Protein AF-E3ZQI2-F1 (afdb_monomer)

Nearest PDB structures (foldseek):
  5htf-assembly1_A  TM=9.558E-01  e=8.850E-12  Listeria monocytogenes EGD-e
  5htf-assembly1_B  TM=8.295E-01  e=7.818E-10  Listeria monocytogenes EGD-e
  6vj6-assembly1_A  TM=5.794E-01  e=1.849E-04  Bacillus cereus ATCC 14579
  6vj4-assembly1_A-2  TM=6.400E-01  e=1.797E-03  Bacillus anthracis

pLDDT: mean 83.8, std 15.83, range [30.34, 96.25]

Mean predicted aligned error: 9.9 Å

Organism: NCBI:txid702453

Structure (mmCIF, N/CA/C/O backbone):
data_AF-E3ZQI2-F1
#
_entry.id   AF-E3ZQI2-F1
#
loop_
_atom_site.group_PDB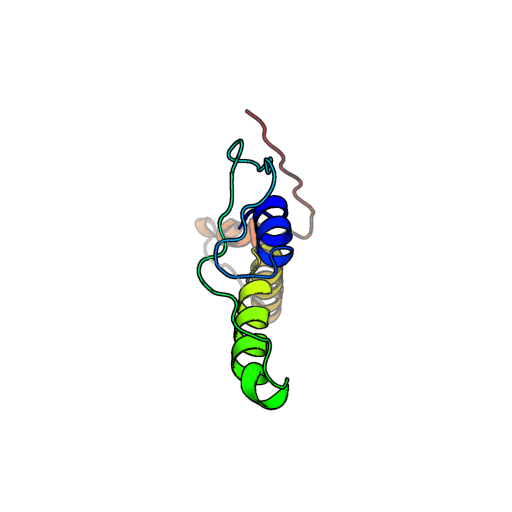
_atom_site.id
_atom_site.type_symbol
_atom_site.label_atom_id
_atom_site.label_alt_id
_atom_site.label_comp_id
_atom_site.label_asym_id
_atom_site.label_entity_id
_atom_site.label_seq_id
_atom_site.pdbx_PDB_ins_code
_atom_site.Cartn_x
_atom_site.Cartn_y
_atom_site.Cartn_z
_atom_site.occupancy
_atom_site.B_iso_or_equiv
_atom_site.auth_seq_id
_atom_site.auth_comp_id
_atom_site.auth_asym_id
_atom_site.auth_atom_id
_atom_site.pdbx_PDB_model_num
ATOM 1 N N . MET A 1 1 ? -5.023 -1.862 0.369 1.00 82.25 1 MET A N 1
ATOM 2 C CA . MET A 1 1 ? -6.336 -1.315 0.767 1.00 82.25 1 MET A CA 1
ATOM 3 C C . MET A 1 1 ? -6.321 0.170 0.477 1.00 82.25 1 MET A C 1
ATOM 5 O O . MET A 1 1 ? -5.239 0.739 0.433 1.00 82.25 1 MET A O 1
ATOM 9 N N . ASP A 1 2 ? -7.476 0.772 0.213 1.00 93.50 2 ASP A N 1
ATOM 10 C CA . ASP A 1 2 ? -7.559 2.227 0.056 1.00 93.50 2 ASP A CA 1
ATOM 11 C C . ASP A 1 2 ? -7.180 2.910 1.385 1.00 93.50 2 ASP A C 1
ATOM 13 O O . ASP A 1 2 ? -7.602 2.454 2.451 1.00 93.50 2 ASP A O 1
ATOM 17 N N . GLU A 1 3 ? -6.367 3.967 1.336 1.00 93.12 3 GLU A N 1
ATOM 18 C CA . GLU A 1 3 ? -5.856 4.645 2.537 1.00 93.12 3 GLU A CA 1
ATOM 19 C C . GLU A 1 3 ? -6.995 5.197 3.408 1.00 93.12 3 GLU A C 1
ATOM 21 O O . GLU A 1 3 ? -6.945 5.105 4.639 1.00 93.12 3 GLU A O 1
ATOM 26 N N . ALA A 1 4 ? -8.065 5.709 2.785 1.00 93.44 4 ALA A N 1
ATOM 27 C CA . ALA A 1 4 ? -9.220 6.227 3.510 1.00 93.44 4 ALA A CA 1
ATOM 28 C C . ALA A 1 4 ? -9.961 5.107 4.250 1.00 93.44 4 ALA A C 1
ATOM 30 O O . ALA A 1 4 ? -10.390 5.295 5.392 1.00 93.44 4 ALA A O 1
ATOM 31 N N . PHE A 1 5 ? -10.065 3.930 3.625 1.00 95.00 5 PHE A N 1
ATOM 32 C CA . PHE A 1 5 ? -10.653 2.747 4.247 1.00 95.00 5 PHE A CA 1
ATOM 33 C C . PHE A 1 5 ? -9.825 2.281 5.446 1.00 95.00 5 PHE A C 1
ATOM 35 O O . PHE A 1 5 ? -10.363 2.082 6.535 1.00 95.00 5 PHE A O 1
ATOM 42 N N . GLU A 1 6 ? -8.511 2.135 5.265 1.00 92.81 6 GLU A N 1
ATOM 43 C CA . GLU A 1 6 ? -7.605 1.658 6.311 1.00 92.81 6 GLU A CA 1
ATOM 44 C C . GLU A 1 6 ? -7.603 2.595 7.525 1.00 92.81 6 GLU A C 1
ATOM 46 O O . GLU A 1 6 ? -7.785 2.150 8.661 1.00 92.81 6 GLU A O 1
ATOM 51 N N . LYS A 1 7 ? -7.490 3.907 7.292 1.00 92.75 7 LYS A N 1
ATOM 52 C CA . LYS A 1 7 ? -7.502 4.916 8.355 1.00 92.75 7 LYS A CA 1
ATOM 53 C C . LYS A 1 7 ? -8.804 4.903 9.154 1.00 92.75 7 LYS A C 1
ATOM 55 O O . LYS A 1 7 ? -8.764 4.973 10.381 1.00 92.75 7 LYS A O 1
ATOM 60 N N . ALA A 1 8 ? -9.946 4.812 8.474 1.00 93.62 8 ALA A N 1
ATOM 61 C CA . ALA A 1 8 ? -11.244 4.757 9.135 1.00 93.62 8 ALA A CA 1
ATOM 62 C C . ALA A 1 8 ? -11.419 3.465 9.946 1.00 93.62 8 ALA A C 1
ATOM 64 O O . ALA A 1 8 ? -11.914 3.522 11.067 1.00 93.62 8 ALA A O 1
ATOM 65 N N . ALA A 1 9 ? -10.957 2.323 9.428 1.00 92.75 9 ALA A N 1
ATOM 66 C CA . ALA A 1 9 ? -11.009 1.050 10.142 1.00 92.75 9 ALA A CA 1
ATOM 67 C C . ALA A 1 9 ? -10.152 1.058 11.423 1.00 92.75 9 ALA A C 1
ATOM 69 O O . ALA A 1 9 ? -10.610 0.601 12.468 1.00 92.75 9 ALA A O 1
ATOM 70 N N . TYR A 1 10 ? -8.932 1.610 11.378 1.00 92.19 10 TYR A N 1
ATOM 71 C CA . TYR A 1 10 ? -8.055 1.690 12.557 1.00 92.19 10 TYR A CA 1
ATOM 72 C C . TYR A 1 10 ? -8.508 2.709 13.610 1.00 92.19 10 TYR A C 1
ATOM 74 O O . TYR A 1 10 ? -8.123 2.580 14.776 1.00 92.19 10 TYR A O 1
ATOM 82 N N . ALA A 1 11 ? -9.317 3.699 13.219 1.00 92.62 11 ALA A N 1
ATOM 83 C CA . ALA A 1 11 ? -9.913 4.665 14.138 1.00 92.62 11 ALA A CA 1
ATOM 84 C C . ALA A 1 11 ? -11.026 4.060 15.014 1.00 92.62 11 ALA A C 1
ATOM 86 O O . ALA A 1 11 ? -11.345 4.633 16.051 1.00 92.62 11 ALA A O 1
ATOM 87 N N . LEU A 1 12 ? -11.596 2.911 14.631 1.00 92.75 12 LEU A N 1
ATOM 88 C CA . LEU A 1 12 ? -12.586 2.197 15.442 1.00 92.75 12 LEU A CA 1
ATOM 89 C C . LEU A 1 12 ? -11.916 1.578 16.675 1.00 92.75 12 LEU A C 1
ATOM 91 O O . LEU A 1 12 ? -10.812 1.020 16.599 1.00 92.75 12 LEU A O 1
ATOM 95 N N . GLU A 1 13 ? -12.564 1.683 17.832 1.00 89.12 13 GLU A N 1
ATOM 96 C CA . GLU A 1 13 ? -11.965 1.296 19.110 1.00 89.12 13 GLU A CA 1
ATOM 97 C C . GLU A 1 13 ? -12.486 -0.043 19.614 1.00 89.12 13 GLU A C 1
ATOM 99 O O . GLU A 1 13 ? -11.683 -0.891 20.014 1.00 89.12 13 GLU A O 1
ATOM 104 N N . LYS A 1 14 ? -13.805 -0.246 19.573 1.00 89.25 14 LYS A N 1
ATOM 105 C CA . LYS A 1 14 ? -14.482 -1.401 20.162 1.00 89.25 14 LYS A CA 1
ATOM 106 C C . LYS A 1 14 ? -15.055 -2.306 19.085 1.00 89.25 14 LYS A C 1
ATOM 108 O O . LYS A 1 14 ? -15.466 -1.861 18.017 1.00 89.25 14 LYS A O 1
ATOM 113 N N . THR A 1 15 ? -15.101 -3.598 19.388 1.00 90.81 15 THR A N 1
ATOM 114 C CA . THR A 1 15 ? -15.858 -4.546 18.571 1.00 90.81 15 THR A CA 1
ATOM 115 C C . THR A 1 15 ? -17.302 -4.062 18.427 1.00 90.81 15 THR A C 1
ATOM 117 O O . THR A 1 15 ? -17.885 -3.576 19.392 1.00 90.81 15 THR A O 1
ATOM 120 N N . ASP A 1 16 ? -17.834 -4.194 17.217 1.00 92.56 16 ASP A N 1
ATOM 121 C CA . ASP A 1 16 ? -19.138 -3.715 16.756 1.00 92.56 16 ASP A CA 1
ATOM 122 C C . ASP A 1 16 ? -19.277 -2.195 16.574 1.00 92.56 16 ASP A C 1
ATOM 124 O O . ASP A 1 16 ? -20.336 -1.739 16.141 1.00 92.56 16 ASP A O 1
ATOM 128 N N . ASP A 1 17 ? -18.212 -1.409 16.783 1.00 92.81 17 ASP A N 1
ATOM 129 C CA . ASP A 1 17 ? -18.207 0.001 16.379 1.00 92.81 17 ASP A CA 1
ATOM 130 C C . ASP A 1 17 ? -18.336 0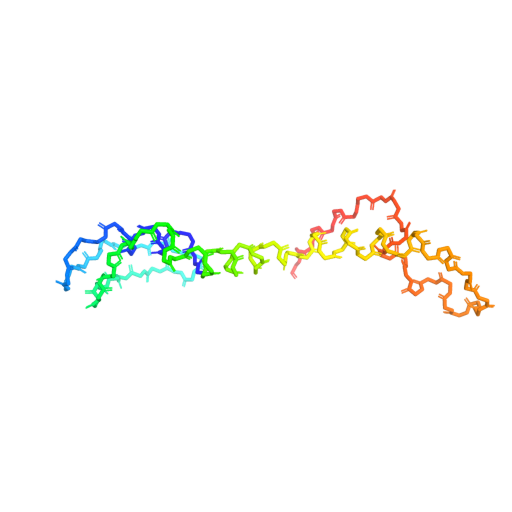.125 14.856 1.00 92.81 17 ASP A C 1
ATOM 132 O O . ASP A 1 17 ? -17.690 -0.604 14.095 1.00 92.81 17 ASP A O 1
ATOM 136 N N . VAL A 1 18 ? -19.142 1.096 14.420 1.00 93.56 18 VAL A N 1
ATOM 137 C CA . VAL A 1 18 ? -19.390 1.400 13.008 1.00 93.56 18 VAL A CA 1
ATOM 138 C C . VAL A 1 18 ? -18.834 2.780 12.668 1.00 93.56 18 VAL A C 1
ATOM 140 O O . VAL A 1 18 ? -19.065 3.754 13.385 1.00 93.56 18 VAL A O 1
ATOM 143 N N . SER A 1 19 ? -18.104 2.881 11.560 1.00 92.25 19 SER A N 1
ATOM 144 C CA . SER A 1 19 ? -17.579 4.149 11.055 1.00 92.25 19 SER A CA 1
ATOM 145 C C . SER A 1 19 ? -18.686 5.049 10.499 1.00 92.25 19 SER A C 1
ATOM 147 O O . SER A 1 19 ? -19.757 4.591 10.103 1.00 92.25 19 SER A O 1
ATOM 149 N N . GLY A 1 20 ? -18.383 6.339 10.342 1.00 93.44 20 GLY A N 1
ATOM 150 C CA . GLY A 1 20 ? -19.142 7.189 9.423 1.00 93.44 20 GLY A CA 1
ATOM 151 C C . GLY A 1 20 ? -19.009 6.728 7.963 1.00 93.44 20 GLY A C 1
ATOM 152 O O . GLY A 1 20 ? -18.337 5.740 7.659 1.00 93.44 20 GLY A O 1
ATOM 153 N N . ILE A 1 21 ? -19.622 7.475 7.045 1.00 94.81 21 ILE A N 1
ATOM 154 C CA . ILE A 1 21 ? -19.508 7.223 5.603 1.00 94.81 21 ILE A CA 1
ATOM 155 C C . ILE A 1 21 ? -18.066 7.501 5.153 1.00 94.81 21 ILE A C 1
ATOM 157 O O . ILE A 1 21 ? -17.598 8.639 5.213 1.00 94.81 21 ILE A O 1
ATOM 161 N N . VAL A 1 22 ? -17.374 6.472 4.666 1.00 95.69 22 VAL A N 1
ATOM 162 C CA . VAL A 1 22 ? -15.999 6.562 4.161 1.00 95.69 22 VAL A CA 1
ATOM 163 C C . VAL A 1 22 ? -16.022 6.581 2.641 1.00 95.69 22 VAL A C 1
ATOM 165 O O . VAL A 1 22 ? -16.507 5.640 2.017 1.00 95.69 22 VAL A O 1
ATOM 168 N N . LYS A 1 23 ? -15.481 7.639 2.035 1.00 94.69 23 LYS A N 1
ATOM 169 C CA . LYS A 1 23 ? -15.294 7.715 0.584 1.00 94.69 23 LYS A CA 1
ATOM 170 C C . LYS A 1 23 ? -13.940 7.113 0.210 1.00 94.69 23 LYS A C 1
ATOM 172 O O . LYS A 1 23 ? -12.921 7.546 0.737 1.00 94.69 23 LYS A O 1
ATOM 177 N N . THR A 1 24 ? -13.939 6.161 -0.712 1.00 95.31 24 THR A N 1
ATOM 178 C CA . THR A 1 24 ? -12.741 5.537 -1.288 1.00 95.31 24 THR A CA 1
ATOM 179 C C . THR A 1 24 ? -12.763 5.702 -2.807 1.00 95.31 24 THR A C 1
ATOM 181 O O . THR A 1 24 ? -13.744 6.180 -3.386 1.00 95.31 24 THR A O 1
ATOM 184 N N . SER A 1 25 ? -11.703 5.252 -3.471 1.00 93.56 25 SER A N 1
ATOM 185 C CA . SER A 1 25 ? -11.673 5.091 -4.931 1.00 93.56 25 SER A CA 1
ATOM 186 C C . SER A 1 25 ? -12.784 4.181 -5.490 1.00 93.56 25 SER A C 1
ATOM 188 O O . SER A 1 25 ? -13.150 4.320 -6.654 1.00 93.56 25 SER A O 1
ATOM 190 N N . TYR A 1 26 ? -13.368 3.304 -4.667 1.00 92.06 26 TYR A N 1
ATOM 191 C CA . TYR A 1 26 ? -14.415 2.350 -5.055 1.00 92.06 26 TYR A CA 1
ATOM 192 C C . TYR A 1 26 ? -15.842 2.844 -4.767 1.00 92.06 26 TYR A C 1
ATOM 194 O O . TYR A 1 26 ? -16.805 2.175 -5.142 1.00 92.06 26 TYR A O 1
ATOM 202 N N . GLY A 1 27 ? -16.003 3.997 -4.107 1.00 93.94 27 GLY A N 1
ATOM 203 C CA . GLY A 1 27 ? -17.304 4.565 -3.755 1.00 93.94 27 GLY A CA 1
ATOM 204 C C . GLY A 1 27 ? -17.416 4.903 -2.272 1.00 93.94 27 GLY A C 1
ATOM 205 O O . GLY A 1 27 ? -16.531 5.542 -1.704 1.00 93.94 27 GLY A O 1
ATOM 206 N N . TYR A 1 28 ? -18.529 4.517 -1.651 1.00 96.25 28 TYR A N 1
ATOM 207 C CA . TYR A 1 28 ? -18.836 4.826 -0.255 1.00 96.25 28 TYR A CA 1
ATOM 208 C C . TYR A 1 28 ? -18.975 3.548 0.570 1.00 96.25 28 TYR A C 1
ATOM 210 O O . TYR A 1 28 ? -19.651 2.608 0.155 1.00 96.25 28 TYR A O 1
ATOM 218 N N . HIS A 1 29 ? -18.359 3.530 1.750 1.00 94.25 29 HIS A N 1
ATOM 219 C CA . HIS A 1 29 ? -18.317 2.374 2.642 1.00 94.25 29 HIS A CA 1
ATOM 220 C C . HIS A 1 29 ? -18.777 2.743 4.056 1.00 94.25 29 HIS A C 1
ATOM 222 O O . HIS A 1 29 ? -18.504 3.840 4.544 1.00 94.25 29 HIS A O 1
ATOM 228 N N . LEU A 1 30 ? -19.428 1.787 4.718 1.00 94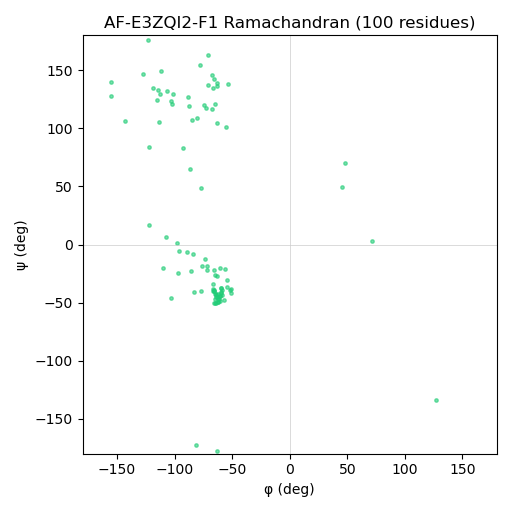.50 30 LEU A N 1
ATOM 229 C CA . LEU A 1 30 ? -19.631 1.750 6.166 1.00 94.50 30 LEU A CA 1
ATOM 230 C C . LEU A 1 30 ? -18.824 0.569 6.704 1.00 94.50 30 LEU A C 1
ATOM 232 O O . LEU A 1 30 ? -18.910 -0.532 6.159 1.00 94.50 30 LEU A O 1
ATOM 236 N N . ILE A 1 31 ? -18.011 0.803 7.730 1.00 94.12 31 ILE A N 1
ATOM 237 C CA . ILE A 1 31 ? -17.044 -0.174 8.234 1.00 94.12 31 ILE A CA 1
ATOM 238 C C . ILE A 1 31 ? -17.446 -0.556 9.655 1.00 94.12 31 ILE A C 1
ATOM 240 O O . ILE A 1 31 ? -17.553 0.327 10.496 1.00 94.12 31 ILE A O 1
ATOM 244 N N . GLN A 1 32 ? -17.638 -1.849 9.926 1.00 94.38 32 GLN A N 1
ATOM 245 C CA . GLN A 1 32 ? -17.859 -2.377 11.277 1.00 94.38 32 GLN A CA 1
ATOM 246 C C . GLN A 1 32 ? -16.613 -3.124 11.763 1.00 94.38 32 GLN A C 1
ATOM 248 O O . GLN A 1 32 ? -16.067 -3.974 11.051 1.00 94.38 32 GLN A O 1
ATOM 253 N N . LEU A 1 33 ? -16.166 -2.834 12.985 1.00 93.81 33 LEU A N 1
ATOM 254 C CA . LEU A 1 33 ? -15.016 -3.498 13.592 1.00 93.81 33 LEU A CA 1
ATOM 255 C C . LEU A 1 33 ? -15.414 -4.863 14.170 1.00 93.81 33 LEU A C 1
ATOM 257 O O . LEU A 1 33 ? -16.057 -4.941 15.206 1.00 93.81 33 LEU A O 1
ATOM 261 N N . VAL A 1 34 ? -14.979 -5.958 13.545 1.00 93.38 34 VAL A N 1
ATOM 262 C CA . VAL A 1 34 ? -15.245 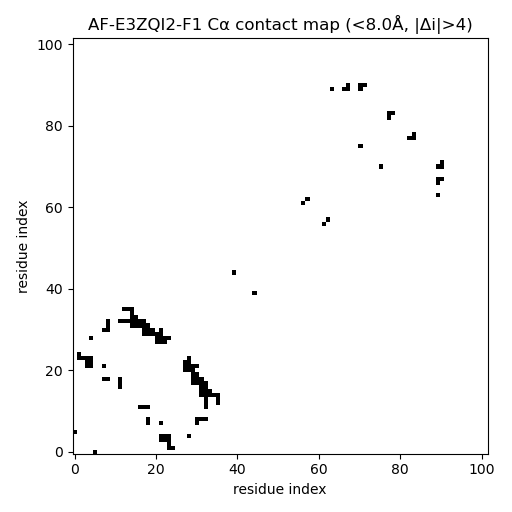-7.322 14.057 1.00 93.38 34 VAL A CA 1
ATOM 263 C C . VAL A 1 34 ? -14.238 -7.735 15.134 1.00 93.38 34 VAL A C 1
ATOM 265 O O . VAL A 1 34 ? -14.577 -8.381 16.123 1.00 93.38 34 VAL A O 1
ATOM 268 N N . LYS A 1 35 ? -12.962 -7.395 14.939 1.00 89.62 35 LYS A N 1
ATOM 269 C CA . LYS A 1 35 ? -11.889 -7.740 15.871 1.00 89.62 35 LYS A CA 1
ATOM 270 C C . LYS A 1 35 ? -10.738 -6.760 15.732 1.00 89.62 35 LYS A C 1
ATOM 272 O O . LYS A 1 35 ? -10.185 -6.605 14.645 1.00 89.62 35 LYS A O 1
ATOM 277 N N . LYS A 1 36 ? -10.315 -6.187 16.854 1.00 85.56 36 LYS A N 1
ATOM 278 C CA . LYS A 1 36 ? -9.063 -5.439 16.967 1.00 85.56 36 LYS A CA 1
ATOM 279 C C . LYS A 1 36 ? -8.027 -6.332 17.635 1.00 85.56 36 LYS A C 1
ATOM 281 O O . LYS A 1 36 ? -8.311 -6.965 18.647 1.00 85.56 36 LYS A O 1
ATOM 286 N N . THR A 1 37 ? -6.853 -6.446 17.028 1.00 82.88 37 THR A N 1
ATOM 287 C CA . THR A 1 37 ? -5.722 -7.132 17.661 1.00 82.88 37 THR A CA 1
ATOM 288 C C . THR A 1 37 ? -4.777 -6.064 18.168 1.00 82.88 37 THR A C 1
ATOM 290 O O . THR A 1 37 ? -4.334 -5.225 17.383 1.00 82.88 37 THR A O 1
A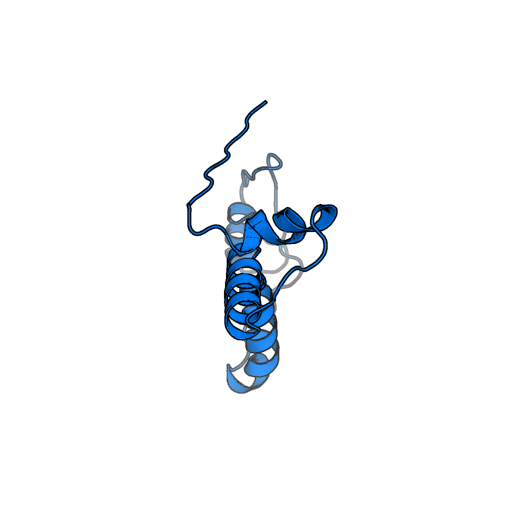TOM 293 N N . ASP A 1 38 ? -4.482 -6.085 19.463 1.00 76.38 38 ASP A N 1
ATOM 294 C CA . ASP A 1 38 ? -3.538 -5.138 20.037 1.00 76.38 38 ASP A CA 1
ATOM 295 C C . ASP A 1 38 ? -2.138 -5.369 19.480 1.00 76.38 38 ASP A C 1
ATOM 297 O O . ASP A 1 38 ? -1.693 -6.501 19.257 1.00 76.38 38 ASP A O 1
ATOM 301 N N . LYS A 1 39 ? -1.431 -4.263 19.257 1.00 73.06 39 LYS A N 1
ATOM 302 C CA . LYS A 1 39 ? -0.042 -4.299 18.819 1.00 73.06 39 LYS A CA 1
ATOM 303 C C . LYS A 1 39 ? 0.785 -4.926 19.941 1.00 73.06 39 LYS A C 1
ATOM 305 O O . LYS A 1 39 ? 0.780 -4.424 21.065 1.00 73.06 39 LYS A O 1
ATOM 310 N N . THR A 1 40 ? 1.476 -6.030 19.659 1.00 79.50 40 THR A N 1
ATOM 311 C CA . THR A 1 40 ? 2.343 -6.654 20.662 1.00 79.50 40 THR A CA 1
ATOM 312 C C . THR A 1 40 ? 3.691 -5.925 20.722 1.00 79.50 40 THR A C 1
ATOM 314 O O . THR A 1 40 ? 3.874 -4.853 20.138 1.00 79.50 40 THR A O 1
ATOM 317 N N . THR A 1 41 ? 4.660 -6.454 21.470 1.00 87.56 41 THR A N 1
ATOM 318 C CA . THR A 1 41 ? 5.985 -5.833 21.537 1.00 87.56 41 THR A CA 1
ATOM 319 C C . THR A 1 41 ? 6.707 -5.945 20.195 1.00 87.56 41 THR A C 1
ATOM 321 O O . THR A 1 41 ? 6.619 -6.963 19.506 1.00 87.56 41 THR A O 1
ATOM 324 N N . TYR A 1 42 ? 7.505 -4.927 19.851 1.00 83.06 42 TYR A N 1
ATOM 325 C CA . TYR A 1 42 ? 8.294 -4.926 18.612 1.00 83.06 42 TYR A CA 1
ATOM 326 C C . TYR A 1 42 ? 9.125 -6.204 18.450 1.00 83.06 42 TYR A C 1
ATOM 328 O O . TYR A 1 42 ? 9.202 -6.739 17.354 1.00 83.06 42 TYR A O 1
ATOM 336 N N . ALA A 1 43 ? 9.698 -6.739 19.532 1.00 86.06 43 ALA A N 1
ATOM 337 C CA . ALA A 1 43 ? 10.496 -7.963 19.485 1.00 86.06 43 ALA A CA 1
ATOM 338 C C . ALA A 1 43 ? 9.716 -9.186 18.964 1.00 86.06 43 ALA A C 1
ATOM 340 O O . ALA A 1 43 ? 10.285 -9.985 18.223 1.00 86.06 43 ALA A O 1
ATOM 341 N N . LYS A 1 44 ? 8.428 -9.320 19.313 1.00 85.25 44 LYS A N 1
ATOM 342 C CA . LYS A 1 44 ? 7.575 -10.429 18.855 1.00 85.25 44 LYS A CA 1
ATOM 343 C C . LYS A 1 44 ? 7.114 -10.238 17.414 1.00 85.25 44 LYS A C 1
ATOM 345 O O . LYS A 1 44 ? 7.130 -11.188 16.636 1.00 85.25 44 LYS A O 1
ATOM 350 N N . ASP A 1 45 ? 6.766 -9.007 17.047 1.00 88.00 45 ASP A N 1
ATOM 351 C CA . ASP A 1 45 ? 6.249 -8.702 15.710 1.00 88.00 45 ASP A CA 1
ATOM 352 C C . ASP A 1 45 ? 7.345 -8.366 14.688 1.00 88.00 45 ASP A C 1
ATOM 354 O O . ASP A 1 45 ? 7.053 -8.260 13.500 1.00 88.00 45 ASP A O 1
ATOM 358 N N . LYS A 1 46 ? 8.617 -8.256 15.097 1.00 88.81 46 LYS A N 1
ATOM 359 C CA . LYS A 1 46 ? 9.745 -7.868 14.230 1.00 88.81 46 LYS A CA 1
ATOM 360 C C . LYS A 1 46 ? 9.822 -8.693 12.951 1.00 88.81 46 LYS A C 1
ATOM 362 O O . LYS A 1 46 ? 10.083 -8.128 11.894 1.00 88.81 46 LYS A O 1
ATOM 367 N N . ALA A 1 47 ? 9.609 -10.006 13.040 1.00 90.12 47 ALA A N 1
ATOM 368 C CA . ALA A 1 47 ? 9.632 -10.887 11.874 1.00 90.12 47 ALA A CA 1
ATOM 369 C C . ALA A 1 47 ? 8.535 -10.507 10.866 1.00 90.12 47 ALA A C 1
ATOM 371 O O . ALA A 1 47 ? 8.837 -10.264 9.701 1.00 90.12 47 ALA A O 1
ATOM 372 N N . LYS A 1 48 ? 7.297 -10.340 11.347 1.00 88.25 48 LYS A N 1
ATOM 373 C CA . LYS A 1 48 ? 6.145 -9.932 10.530 1.00 88.25 48 LYS A CA 1
ATOM 374 C C . LYS A 1 48 ? 6.313 -8.526 9.961 1.00 88.25 48 LYS A C 1
ATOM 376 O O . LYS A 1 48 ? 6.031 -8.298 8.794 1.00 88.25 48 LYS A O 1
ATOM 381 N N . VAL A 1 49 ? 6.810 -7.586 10.766 1.00 89.31 49 VAL A N 1
ATOM 382 C CA . VAL A 1 49 ? 7.071 -6.204 10.334 1.00 89.31 49 VAL A CA 1
ATOM 383 C C . VAL A 1 49 ? 8.162 -6.168 9.269 1.00 89.31 49 VAL A C 1
ATOM 385 O O . VAL A 1 49 ? 8.019 -5.452 8.284 1.00 89.31 49 VAL A O 1
ATOM 388 N N . LYS A 1 50 ? 9.239 -6.946 9.432 1.00 91.44 50 LYS A N 1
ATOM 389 C CA . LYS A 1 50 ? 10.307 -7.040 8.431 1.00 91.44 50 LYS A CA 1
ATOM 390 C C . LYS A 1 50 ? 9.777 -7.607 7.118 1.00 91.44 50 LYS A C 1
ATOM 392 O O . LYS A 1 50 ? 10.095 -7.066 6.067 1.00 91.44 50 LYS A O 1
ATOM 397 N N . GLU A 1 51 ? 8.981 -8.668 7.178 1.00 92.56 51 GLU A N 1
ATOM 398 C CA . GLU A 1 51 ? 8.365 -9.266 5.996 1.00 92.56 51 GLU A CA 1
ATOM 399 C C . GLU A 1 51 ? 7.418 -8.285 5.298 1.00 92.56 51 GLU A C 1
ATOM 401 O O . GLU A 1 51 ? 7.585 -8.025 4.110 1.00 92.56 51 GLU A O 1
ATOM 406 N N . ALA A 1 52 ? 6.506 -7.653 6.042 1.00 89.44 52 ALA A N 1
ATOM 407 C CA . ALA A 1 52 ? 5.603 -6.634 5.510 1.00 89.44 52 ALA A CA 1
ATOM 408 C C . ALA A 1 52 ? 6.363 -5.448 4.893 1.00 89.44 52 ALA A C 1
ATOM 410 O O . ALA A 1 52 ? 5.986 -4.953 3.834 1.00 89.44 52 ALA A O 1
ATOM 411 N N . TYR A 1 53 ? 7.465 -5.020 5.517 1.00 91.19 53 TYR A N 1
ATOM 412 C CA . TYR A 1 53 ? 8.324 -3.972 4.977 1.00 91.19 53 TYR A CA 1
ATOM 413 C C . TYR A 1 53 ? 8.985 -4.401 3.667 1.00 91.19 53 TYR A C 1
ATOM 415 O O . TYR A 1 53 ? 8.925 -3.654 2.696 1.00 91.19 53 TYR A O 1
ATOM 423 N N . ILE A 1 54 ? 9.559 -5.606 3.603 1.00 90.88 54 ILE A N 1
ATOM 424 C CA . ILE A 1 54 ? 10.143 -6.134 2.362 1.00 90.88 54 ILE A CA 1
ATOM 425 C C . ILE A 1 54 ? 9.086 -6.152 1.258 1.00 90.88 54 ILE A C 1
ATOM 427 O O . ILE A 1 54 ? 9.344 -5.615 0.189 1.00 90.88 54 ILE A O 1
ATOM 431 N N . GLN A 1 55 ? 7.885 -6.666 1.538 1.00 91.06 55 GLN A N 1
ATOM 432 C CA . GLN A 1 55 ? 6.776 -6.674 0.581 1.00 91.06 55 GLN A CA 1
ATOM 433 C C . GLN A 1 55 ? 6.387 -5.258 0.132 1.00 91.06 55 GLN A C 1
ATOM 435 O O . GLN A 1 55 ? 6.205 -5.027 -1.058 1.00 91.06 55 GLN A O 1
ATOM 440 N N . SER A 1 56 ? 6.342 -4.283 1.047 1.00 88.62 56 SER A N 1
ATOM 441 C CA . SER A 1 56 ? 6.071 -2.882 0.687 1.00 88.62 56 SER A CA 1
ATOM 442 C C . SER A 1 56 ? 7.158 -2.256 -0.190 1.00 88.62 56 SER A C 1
ATOM 444 O O . SER A 1 56 ? 6.875 -1.337 -0.949 1.00 88.62 56 SER A O 1
ATOM 446 N N . GLN A 1 57 ? 8.396 -2.751 -0.099 1.00 90.44 57 GLN A N 1
ATOM 447 C CA . GLN A 1 57 ? 9.515 -2.308 -0.926 1.00 90.44 57 GLN A CA 1
ATOM 448 C C . GLN A 1 57 ? 9.560 -3.023 -2.283 1.00 90.44 57 GLN A C 1
ATOM 450 O O . GLN A 1 57 ? 10.328 -2.596 -3.141 1.00 90.44 57 GLN A O 1
ATOM 455 N N . LEU A 1 58 ? 8.740 -4.053 -2.528 1.00 90.12 58 LEU A N 1
ATOM 456 C CA . LEU A 1 58 ? 8.587 -4.691 -3.845 1.00 90.12 58 LEU A CA 1
ATOM 457 C C . LEU A 1 58 ? 7.718 -3.838 -4.782 1.00 90.12 58 LEU A C 1
ATOM 459 O O . LEU A 1 58 ? 6.777 -4.311 -5.416 1.00 90.12 58 LEU A O 1
ATOM 463 N N . THR A 1 59 ? 8.027 -2.548 -4.859 1.00 90.56 59 THR A N 1
ATOM 464 C CA . THR A 1 59 ? 7.399 -1.628 -5.799 1.00 90.56 59 THR A CA 1
ATOM 465 C C . THR A 1 59 ? 8.001 -1.817 -7.187 1.00 90.56 59 THR A C 1
ATOM 467 O O . THR A 1 59 ? 9.154 -2.231 -7.338 1.00 90.56 59 THR A O 1
ATOM 470 N N . SER A 1 60 ? 7.232 -1.473 -8.223 1.00 87.31 60 SER A N 1
ATOM 471 C CA . SER A 1 60 ? 7.722 -1.498 -9.606 1.00 87.31 60 SER A CA 1
ATOM 472 C C . SER A 1 60 ? 8.993 -0.663 -9.774 1.00 87.31 60 SER A C 1
ATOM 474 O O . SER A 1 60 ? 9.899 -1.058 -10.502 1.00 87.31 60 SER A O 1
ATOM 476 N N . GLU A 1 61 ? 9.091 0.462 -9.065 1.00 89.31 61 GLU A N 1
ATOM 477 C CA . GLU A 1 61 ? 10.254 1.349 -9.091 1.00 89.31 61 GLU A CA 1
ATOM 478 C C . GLU A 1 61 ? 11.501 0.681 -8.503 1.00 89.31 61 GLU A C 1
ATOM 480 O O . GLU A 1 61 ? 12.534 0.624 -9.168 1.00 89.31 61 GLU A O 1
ATOM 485 N N . ASN A 1 62 ? 11.398 0.096 -7.307 1.00 89.50 62 ASN A N 1
ATOM 486 C CA . ASN A 1 62 ? 12.524 -0.579 -6.661 1.00 89.50 62 ASN A CA 1
ATOM 487 C C . ASN A 1 62 ? 12.968 -1.828 -7.428 1.00 89.50 62 ASN A C 1
ATOM 489 O O . ASN A 1 62 ? 14.168 -2.073 -7.561 1.00 89.50 62 ASN A O 1
ATOM 493 N N . MET A 1 63 ? 12.019 -2.602 -7.964 1.00 88.94 63 MET A N 1
ATOM 494 C CA . MET A 1 63 ? 12.333 -3.754 -8.813 1.00 88.94 63 MET A CA 1
ATOM 495 C C . MET A 1 63 ? 13.025 -3.313 -10.102 1.00 88.94 63 MET A C 1
ATOM 497 O O . MET A 1 63 ? 14.057 -3.874 -10.463 1.00 88.94 63 MET A O 1
ATOM 501 N N . THR A 1 64 ? 12.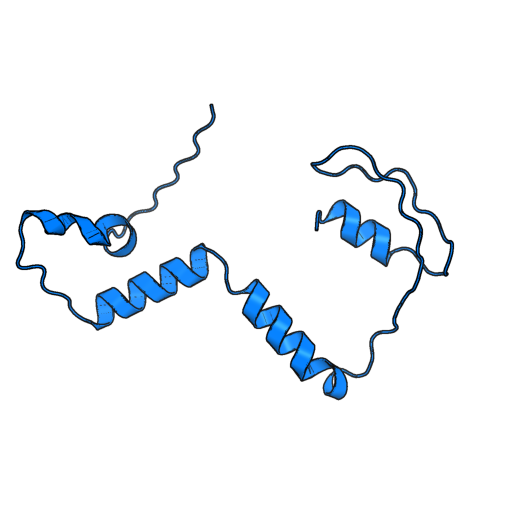517 -2.266 -10.756 1.00 87.81 64 THR A N 1
ATOM 502 C CA . THR A 1 64 ? 13.146 -1.695 -11.953 1.00 87.81 64 THR A CA 1
ATOM 503 C C . THR A 1 64 ? 14.553 -1.206 -11.630 1.00 87.81 64 THR A C 1
ATOM 505 O O . THR A 1 64 ? 15.492 -1.580 -12.321 1.00 87.81 64 THR A O 1
ATOM 508 N N . ALA A 1 65 ? 14.742 -0.444 -10.551 1.00 89.50 65 ALA A N 1
ATOM 509 C CA . ALA A 1 65 ? 16.052 0.046 -10.130 1.00 89.50 65 ALA A CA 1
ATOM 510 C C . ALA A 1 65 ? 17.044 -1.094 -9.842 1.00 89.50 65 ALA A C 1
ATOM 512 O O . ALA A 1 65 ? 18.207 -1.012 -10.247 1.00 89.50 65 ALA A O 1
ATOM 513 N N . ALA A 1 66 ? 16.588 -2.173 -9.197 1.00 89.38 66 ALA A N 1
ATOM 514 C CA . ALA A 1 66 ? 17.394 -3.370 -8.977 1.00 89.38 66 ALA A CA 1
ATOM 515 C C . ALA A 1 66 ? 17.794 -4.030 -10.307 1.00 89.38 66 ALA A C 1
ATOM 517 O O . ALA A 1 66 ? 18.976 -4.289 -10.519 1.00 89.38 66 ALA A O 1
ATOM 518 N N . LEU A 1 67 ? 16.851 -4.212 -11.238 1.00 87.81 67 LEU A N 1
ATOM 519 C CA . LEU A 1 67 ? 17.129 -4.762 -12.569 1.00 87.81 67 LEU A CA 1
ATOM 520 C C . LEU A 1 67 ? 18.115 -3.893 -13.361 1.00 87.81 67 LEU A C 1
ATOM 522 O O . LEU A 1 67 ? 19.077 -4.424 -13.910 1.00 87.81 67 LEU A O 1
ATOM 526 N N . LYS A 1 68 ? 17.948 -2.561 -13.359 1.00 88.00 68 LYS A N 1
ATOM 527 C CA . LYS A 1 68 ? 18.886 -1.621 -14.005 1.00 88.00 68 LYS A CA 1
ATOM 528 C C . LYS A 1 68 ? 20.299 -1.759 -13.433 1.00 88.00 68 LYS A C 1
ATOM 530 O O . LYS A 1 68 ? 21.280 -1.763 -14.177 1.00 88.00 68 LYS A O 1
ATOM 535 N N . LYS A 1 69 ? 20.413 -1.875 -12.105 1.00 89.81 69 LYS A N 1
ATOM 536 C CA . LYS A 1 69 ? 21.697 -2.027 -11.413 1.00 89.81 69 LYS A CA 1
ATOM 537 C C . LYS A 1 69 ? 22.387 -3.342 -11.775 1.00 89.81 69 LYS A C 1
ATOM 539 O O . LYS A 1 69 ? 23.561 -3.310 -12.137 1.00 89.81 69 LYS A O 1
ATOM 544 N N . GLU A 1 70 ? 21.680 -4.465 -11.682 1.00 89.56 70 GLU A N 1
ATOM 545 C CA . GLU A 1 70 ? 22.245 -5.787 -11.978 1.00 89.56 70 GLU A CA 1
ATOM 546 C C . GLU A 1 70 ? 22.606 -5.922 -13.465 1.00 89.56 70 GLU A C 1
ATOM 548 O O . GLU A 1 70 ? 23.689 -6.399 -13.795 1.00 89.56 70 GLU A O 1
ATOM 553 N N . LEU A 1 71 ? 21.770 -5.400 -14.370 1.00 86.25 71 LEU A N 1
ATOM 554 C CA . LEU A 1 71 ? 22.042 -5.388 -15.809 1.00 86.25 71 LEU A CA 1
ATOM 555 C C . LEU A 1 71 ? 23.302 -4.580 -16.154 1.00 86.25 71 LEU A C 1
ATOM 557 O O . LEU A 1 71 ? 24.134 -5.026 -16.945 1.00 86.25 71 LEU A O 1
ATOM 561 N N . LYS A 1 72 ? 23.478 -3.415 -15.517 1.00 85.81 72 LYS A N 1
ATOM 562 C CA . LYS A 1 72 ? 24.690 -2.600 -15.660 1.00 85.81 72 LYS A CA 1
ATOM 563 C C . LYS A 1 72 ? 25.921 -3.302 -15.082 1.00 85.81 72 LYS A C 1
ATOM 565 O O . LYS A 1 72 ? 26.990 -3.228 -15.676 1.00 85.81 72 LYS A O 1
ATOM 570 N N . ALA A 1 73 ? 25.786 -3.978 -13.942 1.00 90.38 73 ALA A N 1
ATOM 571 C CA . ALA A 1 73 ? 26.885 -4.716 -13.319 1.00 90.38 73 ALA A CA 1
ATOM 572 C C . ALA A 1 73 ? 27.329 -5.929 -14.156 1.00 90.38 73 ALA A C 1
ATOM 574 O O . ALA A 1 73 ? 28.518 -6.245 -14.197 1.00 90.38 73 ALA A O 1
ATOM 575 N N . ALA A 1 74 ? 26.390 -6.575 -14.849 1.00 87.25 74 ALA A N 1
ATOM 576 C CA . ALA A 1 74 ? 26.648 -7.740 -15.685 1.00 87.25 74 ALA A CA 1
ATOM 577 C C . ALA A 1 74 ? 27.372 -7.423 -17.009 1.00 87.25 74 ALA A C 1
ATOM 579 O O . ALA A 1 74 ? 27.852 -8.356 -17.646 1.00 87.25 74 ALA A O 1
ATOM 580 N N . ASN A 1 75 ? 27.481 -6.147 -17.415 1.00 82.25 75 ASN A N 1
ATOM 581 C CA . ASN A 1 75 ? 28.136 -5.709 -18.662 1.00 82.25 75 ASN A CA 1
ATOM 582 C C . ASN A 1 75 ? 27.732 -6.561 -19.882 1.00 82.25 75 ASN A C 1
ATOM 584 O O . ASN A 1 75 ? 28.582 -7.079 -20.607 1.00 82.25 75 ASN A O 1
ATOM 588 N N . ILE A 1 76 ? 26.425 -6.756 -20.068 1.00 82.25 76 ILE A N 1
ATOM 589 C CA . ILE A 1 76 ? 25.896 -7.648 -21.102 1.00 82.25 76 ILE A CA 1
ATOM 590 C C . ILE A 1 76 ? 26.200 -7.097 -22.499 1.00 82.25 76 ILE A C 1
ATOM 592 O O . ILE A 1 76 ? 25.987 -5.920 -22.781 1.00 82.25 76 ILE A O 1
ATOM 596 N N . ASP A 1 77 ? 26.657 -7.985 -23.379 1.00 82.88 77 ASP A N 1
ATOM 597 C CA . ASP A 1 77 ? 26.987 -7.706 -24.773 1.00 82.88 77 ASP A CA 1
ATOM 598 C C . ASP A 1 77 ? 26.005 -8.465 -25.679 1.00 82.88 77 ASP A C 1
ATOM 600 O O . ASP A 1 77 ? 26.057 -9.694 -25.791 1.00 82.88 77 ASP A O 1
ATOM 604 N N . ILE A 1 78 ? 25.054 -7.741 -26.272 1.00 83.00 78 ILE A N 1
ATOM 605 C CA . ILE A 1 78 ? 23.994 -8.326 -27.098 1.00 83.00 78 ILE A CA 1
ATOM 606 C C . ILE A 1 78 ? 24.525 -8.494 -28.521 1.00 83.00 78 ILE A C 1
ATOM 608 O O . ILE A 1 78 ? 24.708 -7.526 -29.256 1.00 83.00 78 ILE A O 1
ATOM 612 N N . LYS A 1 79 ? 24.785 -9.747 -28.901 1.00 85.44 79 LYS A N 1
ATOM 613 C CA . LYS A 1 79 ? 25.347 -10.105 -30.213 1.00 85.44 79 LYS A CA 1
ATOM 614 C C . LYS A 1 79 ? 24.307 -10.272 -31.312 1.00 85.44 79 LYS A C 1
ATOM 616 O O . LYS A 1 79 ? 24.653 -10.170 -32.484 1.00 85.44 79 LYS A O 1
ATOM 621 N N . ASP A 1 80 ? 23.066 -10.545 -30.929 1.00 87.81 80 ASP A N 1
ATOM 622 C CA . ASP A 1 80 ? 21.956 -10.693 -31.858 1.00 87.81 80 ASP A CA 1
ATOM 623 C C . ASP A 1 80 ? 21.326 -9.324 -32.137 1.00 87.81 80 ASP A C 1
ATOM 625 O O . ASP A 1 80 ? 20.844 -8.648 -31.223 1.00 87.81 80 ASP A O 1
ATOM 629 N N . SER A 1 81 ? 21.347 -8.906 -33.403 1.00 83.81 81 SER A N 1
ATOM 630 C CA . SER A 1 81 ? 20.808 -7.615 -33.827 1.00 83.81 81 SER A CA 1
ATOM 631 C C . SER A 1 81 ? 19.307 -7.486 -33.593 1.00 83.81 81 SER A C 1
ATOM 633 O O . SER A 1 81 ? 18.833 -6.367 -33.387 1.00 83.81 81 SER A O 1
ATOM 635 N N . ASP A 1 82 ? 18.579 -8.603 -33.588 1.00 88.94 82 ASP A N 1
ATOM 636 C CA . ASP A 1 82 ? 17.128 -8.616 -33.398 1.00 88.94 82 ASP A CA 1
ATOM 637 C C . ASP A 1 82 ? 16.753 -8.388 -31.924 1.00 88.94 82 ASP A C 1
ATOM 639 O O . ASP A 1 82 ? 15.636 -7.978 -31.615 1.00 88.94 82 ASP A O 1
ATOM 643 N N . LEU A 1 83 ? 17.707 -8.588 -31.006 1.00 87.38 83 LEU A N 1
ATOM 644 C CA . LEU A 1 83 ? 17.515 -8.469 -29.557 1.00 87.38 83 LEU A CA 1
ATOM 645 C C . LEU A 1 83 ? 18.165 -7.219 -28.953 1.00 87.38 83 LEU A C 1
ATOM 647 O O . LEU A 1 83 ? 18.158 -7.059 -27.732 1.00 87.38 83 LEU A O 1
ATOM 651 N N . LYS A 1 84 ? 18.716 -6.318 -29.775 1.00 82.44 84 LYS A N 1
ATOM 652 C CA . LYS A 1 84 ? 19.405 -5.095 -29.315 1.00 82.44 84 LYS A CA 1
ATOM 653 C C . LYS A 1 84 ? 18.549 -4.222 -28.381 1.00 82.44 84 LYS A C 1
ATOM 655 O O . LYS A 1 84 ? 19.088 -3.587 -27.480 1.00 82.44 84 LYS A O 1
ATOM 660 N N . ASP A 1 85 ? 17.229 -4.242 -28.568 1.00 85.88 85 ASP A N 1
ATOM 661 C CA . ASP A 1 85 ? 16.263 -3.441 -27.809 1.00 85.88 85 ASP A CA 1
ATOM 662 C C . ASP A 1 85 ? 15.605 -4.229 -26.659 1.00 85.88 85 ASP A C 1
ATOM 664 O O . ASP A 1 85 ? 14.797 -3.681 -25.918 1.00 85.88 85 ASP A O 1
ATOM 668 N N . ALA A 1 86 ? 15.967 -5.502 -26.443 1.00 85.62 86 ALA A N 1
ATOM 669 C CA . ALA A 1 86 ? 15.304 -6.384 -25.471 1.00 85.62 86 ALA A CA 1
ATOM 670 C C . ALA A 1 86 ? 15.356 -5.884 -24.014 1.00 85.62 86 ALA A C 1
ATOM 672 O O . ALA A 1 86 ? 14.555 -6.307 -23.184 1.00 85.62 86 ALA A O 1
ATOM 673 N N . PHE A 1 87 ? 16.293 -4.987 -23.697 1.00 85.75 87 PHE A N 1
ATOM 674 C CA . PHE A 1 87 ? 16.450 -4.405 -22.365 1.00 85.75 87 PHE A CA 1
ATOM 675 C C . PHE A 1 87 ? 16.346 -2.874 -22.355 1.00 85.75 87 PHE A C 1
ATOM 677 O O . PHE A 1 87 ? 16.773 -2.257 -21.379 1.00 85.75 87 PHE A O 1
ATOM 684 N N . SER A 1 88 ? 15.798 -2.249 -23.405 1.00 83.69 88 SER A N 1
ATOM 685 C CA . SER A 1 88 ? 15.721 -0.783 -23.548 1.00 83.69 88 SER A CA 1
ATOM 686 C C . SER A 1 88 ? 15.108 -0.085 -22.330 1.00 83.69 88 SER A C 1
ATOM 68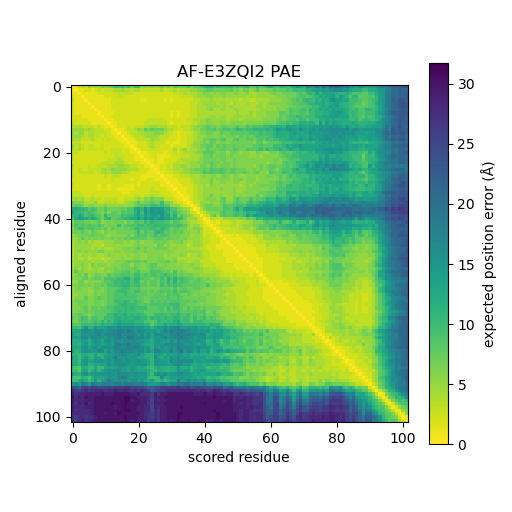8 O O . SER A 1 88 ? 15.616 0.942 -21.881 1.00 83.69 88 SER A O 1
ATOM 690 N N . ASP A 1 89 ? 14.079 -0.685 -21.731 1.00 83.88 89 ASP A N 1
ATOM 691 C CA . ASP A 1 89 ? 13.366 -0.149 -20.561 1.00 83.88 89 ASP A CA 1
ATOM 692 C C . ASP A 1 89 ? 14.255 -0.092 -19.301 1.00 83.88 89 ASP A C 1
ATOM 694 O O . ASP A 1 89 ? 14.028 0.695 -18.372 1.00 83.88 89 ASP A O 1
ATOM 698 N N . TYR A 1 90 ? 15.317 -0.903 -19.284 1.00 81.44 90 TYR A N 1
ATOM 699 C CA . TYR A 1 90 ? 16.245 -1.064 -18.168 1.00 81.44 90 TYR A CA 1
ATOM 700 C C . TYR A 1 90 ? 17.642 -0.478 -18.444 1.00 81.44 90 TYR A C 1
ATOM 702 O O . TYR A 1 90 ? 18.376 -0.177 -17.502 1.00 81.44 90 TYR A O 1
ATOM 710 N N . THR A 1 91 ? 18.017 -0.266 -19.705 1.00 75.31 91 THR A N 1
ATOM 711 C CA . THR A 1 91 ? 19.296 0.351 -20.096 1.00 75.31 91 THR A CA 1
ATOM 712 C C . THR A 1 91 ? 19.177 1.841 -20.389 1.00 75.31 91 THR A C 1
ATOM 714 O O . THR A 1 91 ? 20.166 2.560 -20.238 1.00 75.31 91 THR A O 1
ATOM 717 N N . SER A 1 92 ? 17.988 2.331 -20.757 1.00 63.25 92 SER A N 1
ATOM 718 C CA . SER A 1 92 ? 17.802 3.746 -21.058 1.00 63.25 92 SER A CA 1
ATOM 719 C C . SER A 1 92 ? 17.794 4.591 -19.778 1.00 63.25 92 SER A C 1
ATOM 721 O O . SER A 1 92 ? 16.993 4.400 -18.849 1.00 63.25 92 SER A O 1
ATOM 723 N N . THR A 1 93 ? 18.742 5.524 -19.716 1.00 53.97 93 THR A N 1
ATOM 724 C CA . THR A 1 93 ? 18.851 6.574 -18.701 1.00 53.97 93 THR A CA 1
ATOM 725 C C . THR A 1 93 ? 18.014 7.779 -19.116 1.00 53.97 93 THR A C 1
ATOM 727 O O . THR A 1 93 ? 18.566 8.836 -19.385 1.00 53.97 93 THR A O 1
ATOM 730 N N . GLU A 1 94 ? 16.692 7.639 -19.189 1.00 39.47 94 GLU A N 1
ATOM 731 C CA . GLU A 1 94 ? 15.799 8.797 -19.260 1.00 39.47 94 GLU A CA 1
ATOM 732 C C . GLU A 1 94 ? 14.397 8.464 -18.745 1.00 39.47 94 GLU A C 1
ATOM 734 O O . GLU A 1 94 ? 13.866 7.371 -18.941 1.00 39.47 94 GLU A O 1
ATOM 739 N N . SER A 1 95 ? 13.839 9.424 -18.014 1.00 45.16 95 SER A N 1
ATOM 740 C CA . SER A 1 95 ? 12.519 9.414 -17.402 1.00 45.16 95 SER A CA 1
ATOM 741 C C . SER A 1 95 ? 11.420 9.342 -18.462 1.00 45.16 95 SER A C 1
ATOM 743 O O . SER A 1 95 ? 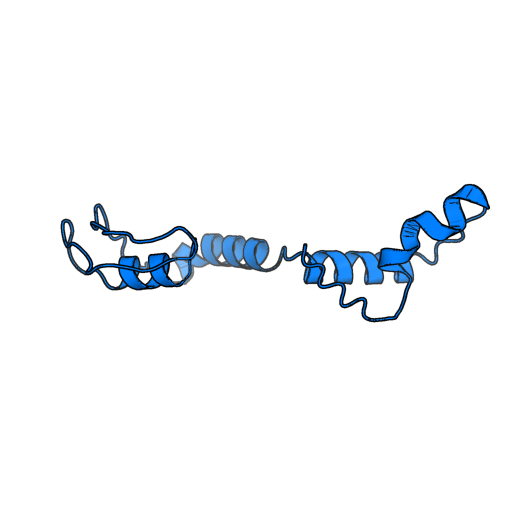11.088 10.351 -19.074 1.00 45.16 95 SER A O 1
ATOM 745 N N . THR A 1 96 ? 10.782 8.190 -18.642 1.00 34.28 96 THR A N 1
ATOM 746 C CA . THR A 1 96 ? 9.507 8.106 -19.365 1.00 34.28 96 THR A CA 1
ATOM 747 C C . THR A 1 96 ? 8.350 8.217 -18.384 1.00 34.28 96 THR A C 1
ATOM 749 O O . THR A 1 96 ? 7.734 7.248 -17.944 1.00 34.28 96 THR A O 1
ATOM 752 N N . SER A 1 97 ? 8.031 9.468 -18.060 1.00 45.03 97 SER A N 1
ATOM 753 C CA . SER A 1 97 ? 6.655 9.878 -17.820 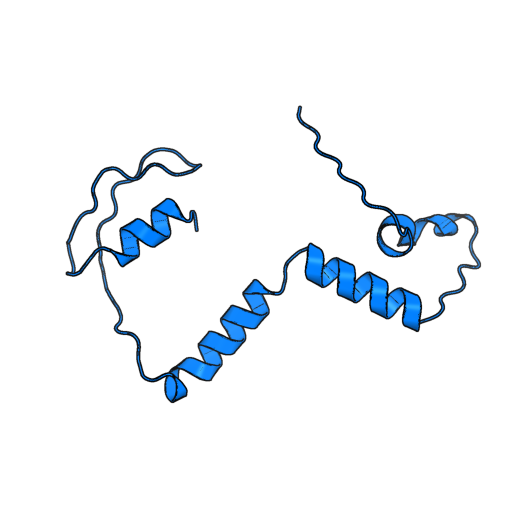1.00 45.03 97 SER A CA 1
ATOM 754 C C . SER A 1 97 ? 5.816 9.505 -19.045 1.00 45.03 97 SER A C 1
ATOM 756 O O . SER A 1 97 ? 5.836 10.217 -20.045 1.00 45.03 97 SER A O 1
ATOM 758 N N . THR A 1 98 ? 5.067 8.409 -18.960 1.00 32.06 98 THR A N 1
ATOM 759 C CA . THR A 1 98 ? 3.959 8.151 -19.886 1.00 32.06 98 THR A CA 1
ATOM 760 C C . THR A 1 98 ? 2.689 7.996 -19.068 1.00 32.06 98 THR A C 1
ATOM 762 O O . THR A 1 98 ? 2.282 6.907 -18.677 1.00 32.06 98 THR A O 1
ATOM 765 N N . ALA A 1 99 ? 2.104 9.150 -18.752 1.00 42.44 99 ALA A N 1
ATOM 766 C CA . ALA A 1 99 ? 0.682 9.260 -18.508 1.00 42.44 99 ALA A CA 1
ATOM 767 C C . ALA A 1 99 ? -0.035 9.134 -19.862 1.00 42.44 99 ALA A C 1
ATOM 769 O O . ALA A 1 99 ? 0.134 9.986 -20.728 1.00 42.44 99 ALA A O 1
ATOM 770 N N . THR A 1 100 ? -0.849 8.093 -20.004 1.00 30.34 100 THR A N 1
ATOM 771 C CA . THR A 1 100 ? -1.910 7.950 -21.015 1.00 30.34 100 THR A CA 1
ATOM 772 C C . THR A 1 100 ? -3.028 7.229 -20.249 1.00 30.34 100 THR A C 1
ATOM 774 O O . THR A 1 100 ? -2.808 6.103 -19.825 1.00 30.34 100 THR A O 1
ATOM 777 N N . SER A 1 101 ? -4.168 7.790 -19.828 1.00 32.88 101 SER A N 1
ATOM 778 C CA . SER A 1 101 ? -5.102 8.749 -20.433 1.00 32.88 101 SER A CA 1
ATOM 779 C C . SER A 1 101 ? -5.491 8.398 -21.865 1.00 32.88 101 SER A C 1
ATOM 781 O O . SER A 1 101 ? -5.104 9.108 -22.789 1.00 32.88 101 SER A O 1
ATOM 783 N N . ASN A 1 102 ? -6.267 7.325 -22.032 1.00 33.22 102 ASN A N 1
ATOM 784 C CA . ASN A 1 102 ? -7.626 7.401 -22.587 1.00 33.22 102 ASN A CA 1
ATOM 785 C C . ASN A 1 102 ? -8.403 6.122 -22.254 1.00 33.22 102 ASN A C 1
ATOM 787 O O . ASN A 1 102 ? -7.819 5.033 -22.445 1.00 33.22 102 ASN A O 1
#

Foldseek 3Di:
DFPQVVVQQVPDDDAQDWGDWTQGPVGTDIDGHHDDDDDDDCVVCVVVVVVVVVVVCPDPVNVLVVLLVVVVVVVDDDPDPVCPCVCVSSPDPDDDPDDDDD

Sequence (102 aa):
MDEAFEKAAYALEKTDDVSGIVKTSYGYHLIQLVKKTDKTTYAKDKAKVKEAYIQSQLTSENMTAALKKELKAANIDIKDSDLKDAFSDYTSTESTSTATSN

Solvent-accessible surface area (backbone atoms only — not comparable to full-atom values): 6643 Å² total; per-residue (Å²): 129,55,66,56,54,52,55,52,58,68,69,51,85,48,71,73,36,66,50,68,86,39,68,47,97,90,44,79,44,74,49,68,35,81,74,85,80,80,85,73,57,64,84,77,45,42,66,61,51,50,51,54,48,53,58,69,55,68,36,73,67,52,50,47,53,50,50,30,51,53,52,61,71,64,65,76,79,76,82,49,81,92,50,66,64,76,50,45,91,51,69,54,92,68,90,78,86,76,90,72,92,131

InterPro domains:
  IPR000297 Peptidyl-prolyl cis-trans isomerase, PpiC-type [PF00639] (1-33)
  IPR046357 Peptidyl-prolyl cis-trans isomerase domain superfamily [G3DSA:3.10.50.40] (1-75)
  IPR050245 Bacterial extracellular foldase PrsA [PTHR47245] (1-93)

Secondary structure (DSSP, 8-state):
--HHHHHHHHH--STT-B--PEEETTEEE--B-S-PPPP--HHHHHHHHHHHHHHHH--HHHHHHHHHHHHHHTT-----GGGTTTTHHHH--S--------

Radius of gyration: 22.21 Å; Cα contacts (8 Å, |Δi|>4): 69; chains: 1; bounding box: 48×21×55 Å